Protein AF-A0A1L8RJ93-F1 (afdb_monomer_lite)

pLDDT: mean 76.8, std 9.18, range [54.22, 90.62]

Radius of gyration: 18.04 Å; chains: 1; bounding box: 35×25×50 Å

Sequence (91 aa):
MFLNTRYKERKYTEYKNDERWQLIKAKSAETLLKFYDVVVVIISAGSVYFILFGNSTQTITLEHAFNYALYLVMFRYPVEYFSLRYYDKTL

Foldseek 3Di:
DVVLVVVLVVVCVVCVPDPLNVVLVVQLVVQLVVVVVVVVVVVVVVVVCCVPPVPDPPDDDVVNVVVVVVVSVVVSRVSSVVSSVVSVVVD

Organism: NCBI:txid214095

Secondary structure (DSSP, 8-state):
-HHHHHHHHHHHHHHTT-HHHHHHHHHHHHHHHHHHHHHHHHHHHHHHHHHHH--------HHHHHHHHHHHHHHHHHHHHHHHHHHHHH-

Structure (mmCIF, N/CA/C/O backbone):
data_AF-A0A1L8RJ93-F1
#
_entry.id   AF-A0A1L8RJ93-F1
#
loop_
_atom_site.group_PDB
_atom_site.id
_atom_site.type_symbol
_atom_site.label_atom_id
_atom_site.label_alt_id
_atom_site.label_comp_id
_atom_site.label_asym_id
_atom_site.label_entity_id
_atom_site.label_seq_id
_atom_site.pdbx_PDB_ins_code
_atom_site.Cartn_x
_atom_site.Cartn_y
_atom_site.Cartn_z
_atom_site.occupancy
_atom_site.B_iso_or_equiv
_atom_site.auth_seq_id
_atom_site.auth_comp_id
_atom_site.auth_asym_id
_atom_site.auth_atom_id
_atom_site.pdbx_PDB_model_num
ATOM 1 N N . MET A 1 1 ? -8.693 8.463 2.337 1.00 54.22 1 MET A N 1
ATOM 2 C CA . MET A 1 1 ? -8.061 8.804 3.631 1.00 54.22 1 MET A CA 1
ATOM 3 C C . MET A 1 1 ? -9.085 8.945 4.765 1.00 54.22 1 MET A C 1
ATOM 5 O O . MET A 1 1 ? -9.083 8.099 5.645 1.00 54.22 1 MET A O 1
ATOM 9 N N . PHE A 1 2 ? -10.028 9.899 4.714 1.00 56.72 2 PHE A N 1
ATOM 10 C CA . PHE A 1 2 ? -10.995 10.174 5.802 1.00 56.72 2 PHE A CA 1
ATOM 11 C C . PHE A 1 2 ? -11.937 9.025 6.207 1.00 56.72 2 PHE A C 1
ATOM 13 O O . PHE A 1 2 ? -12.311 8.917 7.373 1.00 56.72 2 PHE A O 1
ATOM 20 N N . LEU A 1 3 ? -12.325 8.160 5.266 1.00 59.06 3 LEU A N 1
ATOM 21 C CA . LEU A 1 3 ? -13.264 7.063 5.537 1.00 59.06 3 LEU A CA 1
ATOM 22 C C . LEU A 1 3 ? -12.664 5.979 6.446 1.00 59.06 3 LEU A C 1
ATOM 24 O O . LEU A 1 3 ? -13.361 5.473 7.319 1.00 59.06 3 LEU A O 1
ATOM 28 N N . ASN A 1 4 ? -11.374 5.666 6.281 1.00 61.88 4 ASN A N 1
ATOM 29 C CA . ASN A 1 4 ? -10.674 4.696 7.126 1.00 61.88 4 ASN A CA 1
ATOM 30 C C . ASN A 1 4 ? -10.550 5.225 8.567 1.00 61.88 4 ASN A C 1
ATOM 32 O O . ASN A 1 4 ? -10.911 4.536 9.516 1.00 61.88 4 ASN A O 1
ATOM 36 N N . THR A 1 5 ? -10.138 6.487 8.730 1.00 64.81 5 THR A N 1
ATOM 37 C CA . THR A 1 5 ? -9.986 7.117 10.050 1.00 64.81 5 THR A CA 1
ATOM 38 C C . THR A 1 5 ? -11.312 7.182 10.806 1.00 64.81 5 THR A C 1
ATOM 40 O O . THR A 1 5 ? -11.390 6.709 11.935 1.00 64.81 5 THR A O 1
ATOM 43 N N . ARG A 1 6 ? -12.390 7.639 10.151 1.00 66.44 6 ARG 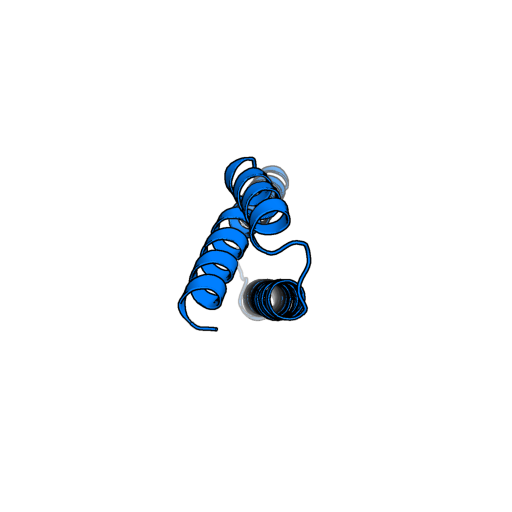A N 1
ATOM 44 C CA . ARG A 1 6 ? -13.731 7.682 10.761 1.00 66.44 6 ARG A CA 1
ATOM 45 C C . ARG A 1 6 ? -14.262 6.297 11.127 1.00 66.44 6 ARG A C 1
ATOM 47 O O . ARG A 1 6 ? -14.910 6.146 12.158 1.00 66.44 6 ARG A O 1
ATOM 54 N N . TYR A 1 7 ? -13.997 5.282 10.301 1.00 67.12 7 TYR A N 1
ATOM 55 C CA . TYR A 1 7 ? -14.406 3.909 10.609 1.00 67.12 7 TYR A CA 1
ATOM 56 C C . TYR A 1 7 ? -13.663 3.374 11.834 1.00 67.12 7 TYR A C 1
ATOM 58 O O . TYR A 1 7 ? -14.281 2.812 12.736 1.00 67.12 7 TYR A O 1
ATOM 66 N N . LYS A 1 8 ? -12.348 3.613 11.905 1.00 65.19 8 LYS A N 1
ATOM 67 C CA . LYS A 1 8 ? -11.523 3.217 13.048 1.00 65.19 8 LYS A CA 1
ATOM 68 C C . LYS A 1 8 ? -11.939 3.910 14.340 1.00 65.19 8 LYS A C 1
ATOM 70 O O . LYS A 1 8 ? -12.012 3.242 15.363 1.00 65.19 8 LYS A O 1
ATOM 75 N N . GLU A 1 9 ? -12.221 5.208 14.299 1.00 66.19 9 GLU A N 1
ATOM 76 C CA . GLU A 1 9 ? -12.659 5.979 15.470 1.00 66.19 9 GLU A CA 1
ATOM 77 C C . GLU A 1 9 ? -14.015 5.503 15.990 1.00 66.19 9 GLU A C 1
ATOM 79 O O . GLU A 1 9 ? -14.166 5.279 17.192 1.00 66.19 9 GLU A O 1
ATOM 84 N N . ARG A 1 10 ? -14.976 5.258 15.087 1.00 67.06 10 ARG A N 1
ATOM 85 C CA . ARG A 1 10 ? -16.301 4.741 15.455 1.00 67.06 10 ARG A CA 1
ATOM 86 C C . ARG A 1 10 ? -16.217 3.345 16.066 1.00 67.06 10 ARG A C 1
ATOM 88 O O . ARG A 1 10 ? -16.860 3.063 17.068 1.00 67.06 10 ARG A O 1
ATOM 95 N N . LYS A 1 11 ? -15.388 2.472 15.491 1.00 64.50 11 LYS A N 1
ATOM 96 C CA . LYS A 1 11 ? -15.180 1.120 16.020 1.00 64.50 11 LYS A CA 1
ATOM 97 C C . LYS A 1 11 ? -14.359 1.097 17.306 1.00 64.50 11 LYS A C 1
ATOM 99 O O . LYS A 1 11 ? -14.585 0.237 18.146 1.00 64.50 11 LYS A O 1
ATOM 104 N N . TYR A 1 12 ? -13.461 2.057 17.508 1.00 67.19 12 TYR A N 1
ATOM 105 C CA . TYR A 1 12 ? -12.747 2.218 18.774 1.00 67.19 12 TYR A CA 1
ATOM 106 C C . TYR A 1 12 ? -13.691 2.594 19.925 1.00 67.19 12 TYR A C 1
ATOM 108 O O . TYR A 1 12 ? -13.540 2.080 21.030 1.00 67.19 12 TYR A O 1
ATOM 116 N N . THR A 1 13 ? -14.690 3.441 19.659 1.00 65.75 13 THR A N 1
ATOM 117 C CA . THR A 1 13 ? -15.734 3.786 20.639 1.00 65.75 13 THR A CA 1
ATOM 118 C C . THR A 1 13 ? -16.721 2.641 20.870 1.00 65.75 13 THR A C 1
ATOM 120 O O . THR A 1 13 ? -17.133 2.426 22.005 1.00 65.75 13 THR A O 1
ATOM 123 N N . GLU A 1 14 ? -17.063 1.883 19.823 1.00 64.75 14 GLU A N 1
ATOM 124 C CA . GLU A 1 14 ? -18.012 0.761 19.886 1.00 64.75 14 GLU A CA 1
ATOM 125 C C . GLU A 1 14 ? -17.429 -0.479 20.591 1.00 64.75 14 GLU A C 1
ATOM 127 O O . GLU A 1 14 ? -18.085 -1.056 21.452 1.00 64.75 14 GLU A O 1
ATOM 132 N N . TYR A 1 15 ? -16.180 -0.851 20.290 1.00 61.47 15 TYR A N 1
ATOM 133 C CA . TYR A 1 15 ? -15.518 -2.031 20.866 1.00 61.47 15 TYR A CA 1
ATOM 134 C C . TYR A 1 15 ? -14.660 -1.735 22.103 1.00 61.47 15 TYR A C 1
ATOM 136 O O . TYR A 1 15 ? -14.025 -2.646 22.616 1.00 61.47 15 TYR A O 1
ATOM 144 N N . LYS A 1 16 ? -14.558 -0.477 22.562 1.00 68.56 16 LYS A N 1
ATOM 145 C CA . LYS A 1 16 ? -13.736 -0.075 23.730 1.00 68.56 16 LYS A CA 1
ATOM 146 C C . LYS A 1 16 ? -12.304 -0.643 23.748 1.00 68.56 16 LYS A C 1
ATOM 148 O O . LYS A 1 16 ? -11.728 -0.858 24.808 1.00 68.56 16 LYS A O 1
ATOM 153 N N . ASN A 1 17 ? -11.703 -0.835 22.573 1.00 63.97 17 ASN A N 1
ATOM 154 C CA . ASN A 1 17 ? -10.371 -1.430 22.430 1.00 63.97 17 ASN A CA 1
ATOM 155 C C . ASN A 1 17 ? -10.248 -2.886 22.936 1.00 63.97 17 ASN A C 1
ATOM 157 O O . ASN A 1 17 ? -9.161 -3.294 23.344 1.00 63.97 17 ASN A O 1
ATOM 161 N N . ASP A 1 18 ? -11.334 -3.660 22.859 1.00 73.38 18 ASP A N 1
ATOM 162 C CA . ASP A 1 18 ? -11.348 -5.100 23.133 1.00 73.38 18 ASP A CA 1
ATOM 163 C C . ASP A 1 18 ? -10.322 -5.874 22.292 1.00 73.38 18 ASP A C 1
ATOM 165 O O . ASP A 1 18 ? -9.959 -5.481 21.176 1.00 73.38 18 ASP A O 1
ATOM 169 N N . GLU A 1 19 ? -9.914 -7.041 22.795 1.00 74.12 19 GLU A N 1
ATOM 170 C CA . GLU A 1 19 ? -8.983 -7.958 22.123 1.00 74.12 19 GLU A CA 1
ATOM 171 C C . GLU A 1 19 ? -9.424 -8.293 20.689 1.00 74.12 19 GLU A C 1
ATOM 173 O O . GLU A 1 19 ? -8.602 -8.345 19.773 1.00 74.12 19 GLU A O 1
ATOM 178 N N . ARG A 1 20 ? -10.739 -8.406 20.451 1.00 74.44 20 ARG A N 1
ATOM 179 C CA . ARG A 1 20 ? -11.322 -8.590 19.110 1.00 74.44 20 ARG A CA 1
ATOM 180 C C . ARG A 1 20 ? -10.942 -7.469 18.143 1.00 74.44 20 ARG A C 1
ATOM 182 O O . ARG A 1 20 ? -10.575 -7.735 16.999 1.00 74.44 20 ARG A O 1
ATOM 189 N N . TRP A 1 21 ? -10.981 -6.217 18.597 1.00 76.19 21 TRP A N 1
ATOM 190 C CA . TRP A 1 21 ? -10.626 -5.064 17.773 1.00 76.19 21 TRP A CA 1
ATOM 191 C C . TRP A 1 21 ? -9.127 -5.020 17.466 1.00 76.19 21 TRP A C 1
ATOM 193 O O . TRP A 1 21 ? -8.732 -4.660 16.353 1.00 76.19 21 TRP A O 1
ATOM 203 N N . GLN A 1 22 ? -8.282 -5.439 18.413 1.00 76.56 22 GLN A N 1
ATOM 204 C CA . GLN A 1 22 ? -6.845 -5.579 18.166 1.00 76.56 22 GLN A CA 1
ATOM 205 C C . GLN A 1 22 ? -6.547 -6.683 17.145 1.00 76.56 22 GLN A C 1
ATOM 207 O O . GLN A 1 22 ? -5.732 -6.482 16.245 1.00 76.56 22 GLN A O 1
ATOM 212 N N . LEU A 1 23 ? -7.262 -7.805 17.217 1.00 80.88 23 LEU A N 1
ATOM 213 C CA . LEU A 1 23 ? -7.093 -8.933 16.302 1.00 80.88 23 LEU A CA 1
ATOM 214 C C . LEU A 1 23 ? -7.529 -8.577 14.867 1.00 80.88 23 LEU A C 1
ATOM 216 O O . LEU A 1 23 ? -6.815 -8.869 13.906 1.00 80.88 23 LEU A O 1
ATOM 220 N N . ILE A 1 24 ? -8.642 -7.851 14.713 1.00 79.25 24 ILE A N 1
ATOM 221 C CA . ILE A 1 24 ? -9.109 -7.312 13.420 1.00 79.25 24 ILE A CA 1
ATOM 222 C C . ILE A 1 24 ? -8.085 -6.327 12.828 1.00 79.25 24 ILE A C 1
ATOM 224 O O . ILE A 1 24 ? -7.770 -6.381 11.632 1.00 79.25 24 ILE A O 1
ATOM 228 N N . LYS A 1 25 ? -7.509 -5.444 13.654 1.00 78.50 25 LYS A N 1
ATOM 229 C CA . LYS A 1 25 ? -6.429 -4.537 13.227 1.00 78.50 25 LYS A CA 1
ATOM 230 C C . LYS A 1 25 ? -5.173 -5.292 12.794 1.00 78.50 25 LYS A C 1
ATOM 232 O O . LYS A 1 25 ? -4.595 -4.949 11.768 1.00 78.50 25 LYS A O 1
ATOM 237 N N . ALA A 1 26 ? -4.770 -6.321 13.533 1.00 82.12 26 ALA A N 1
ATOM 238 C CA . ALA A 1 26 ? -3.596 -7.119 13.195 1.00 82.12 26 ALA A CA 1
ATOM 239 C C . ALA A 1 26 ? -3.770 -7.833 11.843 1.00 82.12 26 ALA A C 1
ATOM 241 O O . ALA A 1 26 ? -2.915 -7.708 10.968 1.00 82.12 26 ALA A O 1
ATOM 242 N N . LYS A 1 27 ? -4.917 -8.486 11.611 1.00 82.06 27 LYS A N 1
ATOM 243 C CA . LYS A 1 27 ? -5.194 -9.167 10.333 1.00 82.06 27 LYS A CA 1
ATOM 244 C C . LYS A 1 27 ? -5.334 -8.211 9.147 1.00 82.06 27 LYS A C 1
ATOM 246 O O . LYS A 1 27 ? -4.878 -8.509 8.039 1.00 82.06 27 LYS A O 1
ATOM 251 N N . SER A 1 28 ? -5.956 -7.050 9.353 1.00 80.06 28 SER A N 1
ATOM 252 C CA . SER A 1 28 ? -6.039 -6.023 8.304 1.00 80.06 28 SER A CA 1
ATOM 253 C C . S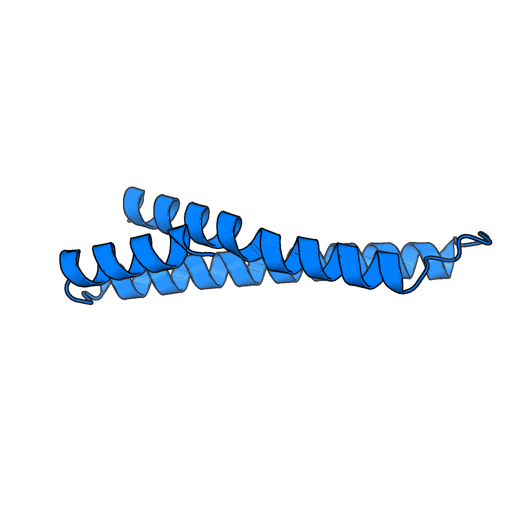ER A 1 28 ? -4.662 -5.448 7.958 1.00 80.06 28 SER A C 1
ATOM 255 O O . SER A 1 28 ? -4.381 -5.249 6.776 1.00 80.06 28 SER A O 1
ATOM 257 N N . ALA A 1 29 ? -3.778 -5.265 8.946 1.00 82.81 29 ALA A N 1
ATOM 258 C CA . ALA A 1 29 ? -2.389 -4.869 8.723 1.00 82.81 29 ALA A CA 1
ATOM 259 C C . ALA A 1 29 ? -1.587 -5.946 7.972 1.00 82.81 29 ALA A C 1
ATOM 261 O O . ALA A 1 29 ? -0.871 -5.621 7.029 1.00 82.81 29 ALA A O 1
ATOM 262 N N . GLU A 1 30 ? -1.758 -7.225 8.313 1.00 87.88 30 GLU A N 1
ATOM 263 C CA . GLU A 1 30 ? -1.128 -8.341 7.592 1.00 87.88 30 GLU A CA 1
A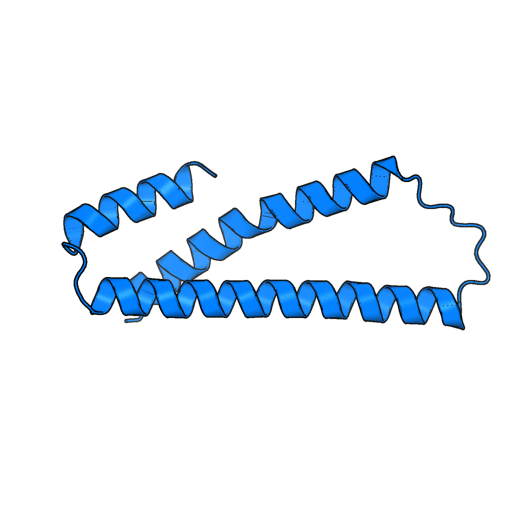TOM 264 C C . GLU A 1 30 ? -1.578 -8.401 6.121 1.00 87.88 30 GLU A C 1
ATOM 266 O O . GLU A 1 30 ? -0.779 -8.619 5.212 1.00 87.88 30 GLU A O 1
ATOM 271 N N . THR A 1 31 ? -2.859 -8.134 5.864 1.00 84.12 31 THR A N 1
ATOM 272 C CA . THR A 1 31 ? -3.404 -8.062 4.497 1.00 84.12 31 THR A CA 1
ATOM 273 C C . THR A 1 31 ? -2.792 -6.899 3.715 1.00 84.12 31 THR A C 1
ATOM 275 O O . THR A 1 31 ? -2.519 -7.017 2.522 1.00 84.12 31 THR A O 1
ATOM 278 N N . LEU A 1 32 ? -2.535 -5.780 4.393 1.00 84.50 32 LEU A N 1
ATOM 279 C CA . LEU A 1 32 ? -1.862 -4.630 3.805 1.00 84.50 32 LEU A CA 1
ATOM 280 C C . LEU A 1 32 ? -0.392 -4.929 3.475 1.00 84.50 32 LEU A C 1
ATOM 282 O O . LEU A 1 32 ? 0.089 -4.513 2.426 1.00 84.50 32 LEU A O 1
ATOM 286 N N . LEU A 1 33 ? 0.307 -5.664 4.345 1.00 86.38 33 LEU A N 1
ATOM 287 C CA . LEU A 1 33 ? 1.676 -6.122 4.088 1.00 86.38 33 LEU A CA 1
ATOM 288 C C . LEU A 1 33 ? 1.727 -7.022 2.852 1.00 86.38 33 LEU A C 1
ATOM 290 O O . LEU A 1 33 ? 2.504 -6.752 1.945 1.00 86.38 33 LEU A O 1
ATOM 294 N N . LYS A 1 34 ? 0.814 -7.995 2.746 1.00 86.62 34 LYS A N 1
ATOM 295 C CA . LYS A 1 34 ? 0.687 -8.843 1.548 1.00 86.62 34 LYS A CA 1
ATOM 296 C C . LYS A 1 34 ? 0.416 -8.030 0.280 1.00 86.62 34 LYS A C 1
ATOM 298 O O . LYS A 1 34 ? 0.957 -8.343 -0.774 1.00 86.62 34 LYS A O 1
ATOM 303 N N . PHE A 1 35 ? -0.397 -6.976 0.370 1.00 84.31 35 PHE A N 1
ATOM 304 C CA . PHE A 1 35 ? -0.612 -6.060 -0.752 1.00 84.31 35 PHE A CA 1
ATOM 305 C C . PHE A 1 35 ? 0.692 -5.366 -1.177 1.00 84.31 35 PHE A C 1
ATOM 307 O O . PHE A 1 35 ? 0.991 -5.322 -2.369 1.00 84.31 35 PHE A O 1
ATOM 314 N N . TYR A 1 36 ? 1.489 -4.872 -0.225 1.00 85.62 36 TYR A N 1
ATOM 315 C CA . TYR A 1 36 ? 2.793 -4.280 -0.531 1.00 85.62 36 TYR A CA 1
ATOM 316 C C . TYR A 1 36 ? 3.774 -5.290 -1.128 1.00 85.62 36 TYR A C 1
ATOM 318 O O . TYR A 1 36 ? 4.429 -4.959 -2.114 1.00 85.62 36 TYR A O 1
ATOM 326 N N . ASP A 1 37 ? 3.825 -6.516 -0.608 1.00 87.19 37 ASP A N 1
ATOM 327 C CA . ASP A 1 37 ? 4.672 -7.577 -1.159 1.00 87.19 37 ASP A CA 1
ATOM 328 C C . ASP A 1 37 ? 4.317 -7.873 -2.620 1.00 87.19 37 ASP A C 1
ATOM 330 O O . ASP A 1 37 ? 5.199 -7.927 -3.474 1.00 87.19 37 ASP A O 1
ATOM 334 N N . VAL A 1 38 ? 3.024 -7.982 -2.945 1.00 87.38 38 VAL A N 1
ATOM 335 C CA . VAL A 1 38 ? 2.568 -8.185 -4.331 1.00 87.38 38 VAL A CA 1
ATOM 336 C C . VAL A 1 38 ? 2.987 -7.021 -5.230 1.00 87.38 38 VAL A C 1
ATOM 338 O O . VAL A 1 38 ? 3.474 -7.248 -6.336 1.00 87.38 38 VAL A O 1
ATOM 341 N N . VAL A 1 39 ? 2.842 -5.776 -4.765 1.00 86.31 39 VAL A N 1
ATOM 342 C CA . VAL A 1 39 ? 3.278 -4.592 -5.524 1.00 86.31 39 VAL A CA 1
ATOM 343 C C . VAL A 1 39 ? 4.784 -4.637 -5.789 1.00 86.31 39 VAL A C 1
ATOM 345 O O . VAL A 1 39 ? 5.209 -4.405 -6.919 1.00 86.31 39 VAL A O 1
ATOM 348 N N . VAL A 1 40 ? 5.591 -4.980 -4.783 1.00 88.62 40 VAL A N 1
ATOM 349 C CA . VAL A 1 40 ? 7.049 -5.108 -4.927 1.00 88.62 40 VAL A CA 1
ATOM 350 C C . VAL A 1 40 ? 7.410 -6.212 -5.917 1.00 88.62 40 VAL A C 1
ATOM 352 O O . VAL A 1 40 ? 8.276 -5.996 -6.761 1.00 88.62 40 VAL A O 1
ATOM 355 N N . VAL A 1 41 ? 6.727 -7.359 -5.867 1.00 90.62 41 VAL A N 1
ATOM 356 C CA . VAL A 1 41 ? 6.932 -8.467 -6.813 1.00 90.62 41 VAL A CA 1
ATOM 357 C C . VAL A 1 41 ? 6.592 -8.056 -8.246 1.00 90.62 41 VAL A C 1
ATOM 359 O O . VAL A 1 41 ? 7.325 -8.394 -9.169 1.00 90.62 41 VAL A O 1
ATOM 362 N N . ILE A 1 42 ? 5.515 -7.296 -8.458 1.00 87.50 42 ILE A N 1
ATOM 363 C CA . ILE A 1 42 ? 5.158 -6.796 -9.794 1.00 87.50 42 ILE A CA 1
ATOM 364 C C . ILE A 1 42 ? 6.231 -5.832 -10.311 1.00 87.50 42 ILE A C 1
ATOM 366 O O . ILE A 1 42 ? 6.652 -5.940 -11.462 1.00 87.50 42 ILE A O 1
ATOM 370 N N . ILE A 1 43 ? 6.697 -4.910 -9.463 1.00 86.50 43 ILE A N 1
ATOM 371 C CA . ILE A 1 43 ? 7.741 -3.945 -9.828 1.00 86.50 43 ILE A CA 1
ATOM 372 C C . ILE A 1 43 ? 9.056 -4.664 -10.144 1.00 86.50 43 ILE A C 1
ATOM 374 O O . ILE A 1 43 ? 9.707 -4.324 -11.131 1.00 86.50 43 ILE A O 1
ATOM 378 N N . SER A 1 44 ? 9.445 -5.663 -9.348 1.00 87.50 44 SER A N 1
ATOM 379 C CA . SER A 1 44 ? 10.681 -6.418 -9.563 1.00 87.50 44 SER A CA 1
ATOM 380 C C . SER A 1 44 ? 10.603 -7.330 -10.788 1.00 87.50 44 SER A C 1
ATOM 382 O O . SER A 1 44 ? 11.547 -7.385 -11.569 1.00 87.50 44 SER A O 1
ATOM 384 N N . ALA A 1 45 ? 9.468 -7.989 -11.027 1.00 87.31 45 ALA A N 1
ATOM 385 C CA . ALA A 1 45 ? 9.252 -8.763 -12.247 1.00 87.31 45 ALA A CA 1
ATOM 386 C C . ALA A 1 45 ? 9.295 -7.863 -13.493 1.00 87.31 45 ALA A C 1
ATOM 388 O O . ALA A 1 45 ? 9.946 -8.199 -14.483 1.00 87.31 45 ALA A O 1
ATOM 389 N N . GLY A 1 46 ? 8.654 -6.690 -13.423 1.00 83.88 46 GLY A N 1
ATOM 390 C CA . GLY A 1 46 ? 8.703 -5.681 -14.476 1.00 83.88 46 GLY A CA 1
ATOM 391 C C . GLY A 1 46 ? 10.125 -5.186 -14.734 1.00 83.88 46 GLY A C 1
ATOM 392 O O . GLY A 1 46 ? 10.558 -5.154 -15.883 1.00 83.88 46 GLY A O 1
ATOM 393 N N . SER A 1 47 ? 10.885 -4.856 -13.684 1.00 82.56 47 SER A N 1
ATOM 394 C CA . SER A 1 47 ? 12.262 -4.374 -13.832 1.00 82.56 47 SER A CA 1
ATOM 395 C C . SER A 1 47 ? 13.181 -5.432 -14.441 1.00 82.56 47 SER A C 1
ATOM 397 O O . SER A 1 47 ? 13.931 -5.119 -15.361 1.00 82.56 47 SER A O 1
ATOM 399 N N . VAL A 1 48 ? 13.074 -6.691 -14.008 1.00 86.44 48 VAL A N 1
ATOM 400 C CA . VAL A 1 48 ? 13.834 -7.811 -14.582 1.00 86.44 48 VAL A CA 1
ATOM 401 C C . VAL A 1 48 ? 13.494 -8.004 -16.060 1.00 86.44 48 VAL A C 1
ATOM 403 O O . VAL A 1 48 ? 14.401 -8.160 -16.875 1.00 86.44 48 VAL A O 1
ATOM 406 N N . TYR A 1 49 ? 12.213 -7.935 -16.431 1.00 83.25 49 TYR A N 1
ATOM 407 C CA . TYR A 1 49 ? 11.793 -8.014 -17.831 1.00 83.25 49 TYR A CA 1
ATOM 408 C C . TYR A 1 49 ? 12.390 -6.881 -18.678 1.00 83.25 49 TYR A C 1
ATOM 410 O O . TYR A 1 49 ? 12.939 -7.140 -19.749 1.00 83.25 49 TYR A O 1
ATOM 418 N N . PHE A 1 50 ? 12.347 -5.637 -18.188 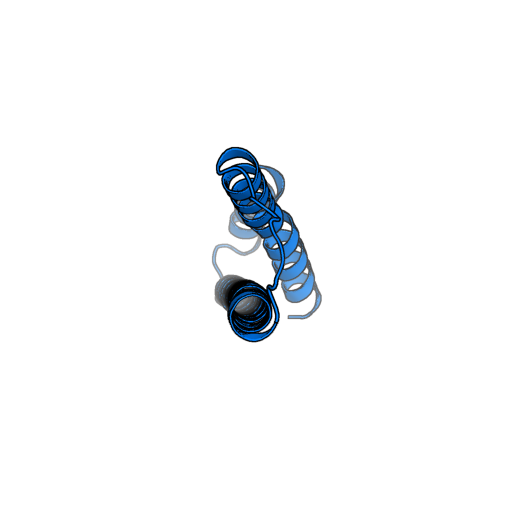1.00 79.81 50 PHE A N 1
ATOM 419 C CA . PHE A 1 50 ? 12.959 -4.497 -18.876 1.00 79.81 50 PHE A CA 1
ATOM 420 C C . PHE A 1 50 ? 14.481 -4.634 -19.001 1.00 79.81 50 PHE A C 1
ATOM 422 O O . PHE A 1 50 ? 15.024 -4.300 -20.047 1.00 79.81 50 PHE A O 1
ATOM 429 N N . ILE A 1 51 ? 15.173 -5.156 -17.985 1.00 81.06 51 ILE A N 1
ATOM 430 C CA . ILE A 1 51 ? 16.628 -5.373 -18.045 1.00 81.06 51 ILE A CA 1
ATOM 431 C C . ILE A 1 51 ? 16.987 -6.445 -19.085 1.00 81.06 51 ILE A C 1
ATOM 433 O O . ILE A 1 51 ? 17.959 -6.283 -19.818 1.00 81.06 51 ILE A O 1
ATOM 437 N N . LEU A 1 52 ? 16.223 -7.539 -19.151 1.00 81.19 52 LEU A N 1
ATOM 438 C CA . LEU A 1 52 ? 16.554 -8.696 -19.990 1.00 81.19 52 LEU A CA 1
ATOM 439 C C . LEU A 1 52 ? 16.085 -8.565 -21.444 1.00 81.19 52 LEU A C 1
ATOM 441 O O . LEU A 1 52 ? 16.740 -9.085 -22.344 1.00 81.19 52 LEU A O 1
ATOM 445 N N . PHE A 1 53 ? 14.956 -7.894 -21.681 1.00 78.25 53 PHE A N 1
ATOM 446 C CA . PHE A 1 53 ? 14.297 -7.840 -22.993 1.00 78.25 53 PHE A CA 1
ATOM 447 C C . PHE A 1 53 ? 14.063 -6.412 -23.502 1.00 78.25 53 PHE A C 1
ATOM 449 O O . PHE A 1 53 ? 13.534 -6.221 -24.600 1.00 78.25 53 PHE A O 1
ATOM 456 N N . GLY A 1 54 ? 14.442 -5.393 -22.727 1.00 63.56 54 GLY A N 1
ATOM 457 C CA . GLY A 1 54 ? 14.222 -3.989 -23.054 1.00 63.56 54 GLY A CA 1
ATOM 458 C C . GLY A 1 54 ? 15.178 -3.453 -24.114 1.00 63.56 54 GLY A C 1
ATOM 459 O O . GLY A 1 54 ? 16.000 -2.595 -23.828 1.00 63.56 54 GLY A O 1
ATOM 460 N N . ASN A 1 55 ? 15.002 -3.856 -25.372 1.00 60.06 55 ASN A N 1
ATOM 461 C CA . ASN A 1 55 ? 15.554 -3.140 -26.532 1.00 60.06 55 ASN A CA 1
ATOM 462 C C . ASN A 1 55 ? 14.716 -1.892 -26.880 1.00 60.06 55 ASN A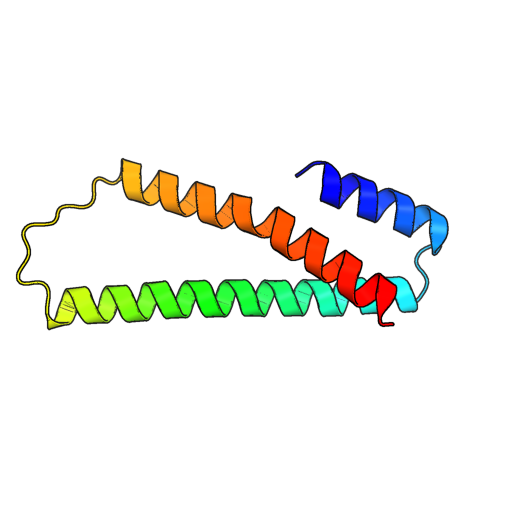 C 1
ATOM 464 O O . ASN A 1 55 ? 14.468 -1.602 -28.049 1.00 60.06 55 ASN A O 1
ATOM 468 N N . SER A 1 56 ? 14.206 -1.173 -25.876 1.00 56.78 56 SER A N 1
ATOM 469 C CA . SER A 1 56 ? 13.237 -0.101 -26.088 1.00 56.78 56 SER A CA 1
ATOM 470 C C . SER A 1 56 ? 13.724 1.232 -25.539 1.00 56.78 56 SER A C 1
ATOM 472 O O . SER A 1 56 ? 14.007 1.376 -24.355 1.00 56.78 56 SER A O 1
ATOM 474 N N . THR A 1 57 ? 13.715 2.235 -26.412 1.00 58.34 57 THR A N 1
ATOM 475 C CA . THR A 1 57 ? 13.837 3.678 -26.154 1.00 58.34 57 THR A CA 1
ATOM 476 C C . THR A 1 57 ? 12.640 4.255 -25.374 1.00 58.34 57 THR A C 1
ATOM 478 O O . THR A 1 57 ? 12.307 5.430 -25.509 1.00 58.34 57 THR A O 1
ATOM 481 N N . GLN A 1 58 ? 11.955 3.444 -24.563 1.00 61.47 58 GLN A N 1
ATOM 482 C CA . GLN A 1 58 ? 10.862 3.882 -23.697 1.00 61.47 58 GLN A CA 1
ATOM 483 C C . GLN A 1 58 ? 11.447 4.586 -22.470 1.00 61.47 58 GLN A C 1
ATOM 485 O O . GLN A 1 58 ? 11.701 3.984 -21.429 1.00 61.47 58 GLN A O 1
ATOM 490 N N . THR A 1 59 ? 11.675 5.890 -22.592 1.00 64.75 59 THR A N 1
ATOM 491 C CA . THR A 1 59 ? 11.986 6.751 -21.451 1.00 64.75 59 THR A CA 1
ATOM 492 C C . THR A 1 59 ? 10.714 7.012 -20.659 1.00 64.75 59 THR A C 1
ATOM 494 O O . THR A 1 59 ? 9.853 7.781 -21.086 1.00 64.75 59 THR A O 1
ATOM 497 N N . ILE A 1 60 ? 10.597 6.393 -19.486 1.00 65.81 60 ILE A N 1
ATOM 498 C CA . ILE A 1 60 ? 9.613 6.814 -18.491 1.00 65.81 60 ILE A CA 1
ATOM 499 C C . ILE A 1 60 ? 10.120 8.117 -17.877 1.00 65.81 60 ILE A C 1
ATOM 501 O O . ILE A 1 60 ? 11.152 8.146 -17.206 1.00 65.81 60 ILE A O 1
ATOM 505 N N . THR A 1 61 ? 9.397 9.208 -18.115 1.00 76.8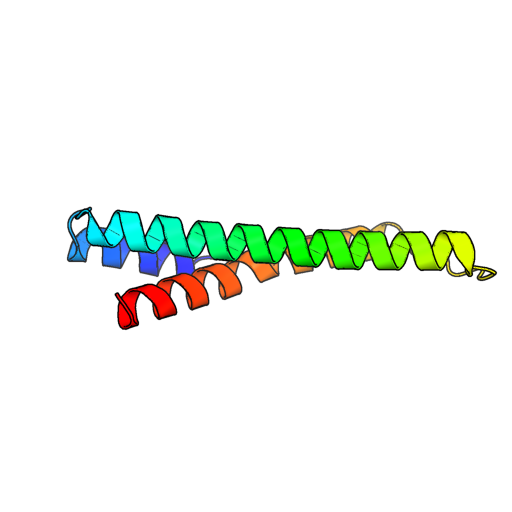1 61 THR A N 1
ATOM 506 C CA . THR A 1 61 ? 9.655 10.492 -17.465 1.00 76.81 61 THR A CA 1
ATOM 507 C C . THR A 1 61 ? 9.474 10.346 -15.958 1.00 76.81 61 THR A C 1
ATOM 509 O O . THR A 1 61 ? 8.528 9.707 -15.489 1.00 76.81 61 THR A O 1
ATOM 512 N N . LEU A 1 62 ? 10.360 10.978 -15.186 1.00 74.62 62 LEU A N 1
ATOM 513 C CA . LEU A 1 62 ? 10.352 10.906 -13.723 1.00 74.62 62 LEU A CA 1
ATOM 514 C C . LEU A 1 62 ? 8.995 11.336 -13.126 1.00 74.62 62 LEU A C 1
ATOM 516 O O . LEU A 1 62 ? 8.536 10.772 -12.137 1.00 74.62 62 LEU A O 1
ATOM 520 N N . GLU A 1 63 ? 8.311 12.275 -13.783 1.00 80.19 63 GLU A N 1
ATOM 521 C CA . GLU A 1 63 ? 6.954 12.714 -13.443 1.00 80.19 63 GLU A CA 1
ATOM 522 C C . GLU A 1 63 ? 5.931 11.566 -13.451 1.00 80.19 63 GLU A C 1
ATOM 524 O O . GLU A 1 63 ? 5.120 11.443 -12.531 1.00 80.19 63 GLU A O 1
ATOM 529 N N . HIS A 1 64 ? 5.970 10.686 -14.454 1.00 81.31 64 HIS A N 1
ATOM 530 C CA . HIS A 1 64 ? 5.057 9.545 -14.519 1.00 81.31 64 HIS A CA 1
ATOM 531 C C . HIS A 1 64 ? 5.347 8.540 -13.404 1.00 81.31 64 HIS A C 1
ATOM 533 O O . HIS A 1 64 ? 4.412 8.043 -12.780 1.00 81.31 64 HIS A O 1
ATOM 539 N N . ALA A 1 65 ? 6.622 8.301 -13.085 1.00 79.06 65 ALA A N 1
ATOM 540 C CA . ALA A 1 65 ? 7.003 7.434 -11.972 1.00 79.06 65 ALA A CA 1
ATOM 541 C C . ALA A 1 65 ? 6.471 7.958 -10.624 1.00 79.06 65 ALA A C 1
ATOM 543 O O . ALA A 1 65 ? 5.891 7.191 -9.851 1.00 79.06 65 ALA A O 1
ATOM 544 N N . PHE A 1 66 ? 6.590 9.266 -10.366 1.00 81.12 66 PHE A N 1
ATOM 545 C CA . PHE A 1 66 ? 6.036 9.881 -9.156 1.00 81.12 66 PHE A CA 1
ATOM 546 C C . PHE A 1 66 ? 4.507 9.815 -9.107 1.00 81.12 66 PHE A C 1
ATOM 548 O O . PHE A 1 66 ? 3.952 9.510 -8.051 1.00 81.12 66 PHE A O 1
ATOM 555 N N . ASN A 1 67 ? 3.822 10.029 -10.233 1.00 86.00 67 ASN A N 1
ATOM 556 C CA . ASN A 1 67 ? 2.366 9.893 -10.299 1.00 86.00 67 ASN A CA 1
ATOM 557 C C . ASN A 1 67 ? 1.911 8.455 -10.003 1.00 86.00 67 ASN A C 1
ATOM 559 O O . ASN A 1 67 ? 1.014 8.255 -9.185 1.00 86.00 67 ASN A O 1
ATOM 563 N N . TYR A 1 68 ? 2.562 7.440 -10.585 1.00 83.38 68 TYR A N 1
ATOM 564 C CA . TYR A 1 68 ? 2.251 6.037 -10.286 1.00 83.38 68 TYR A CA 1
ATOM 565 C C . TYR A 1 68 ? 2.522 5.674 -8.823 1.00 83.38 68 TYR A C 1
ATOM 567 O O . TYR A 1 68 ? 1.707 4.990 -8.202 1.00 83.38 68 TYR A O 1
ATOM 575 N N . ALA A 1 69 ? 3.617 6.172 -8.243 1.00 81.44 69 ALA A N 1
ATOM 576 C CA . ALA A 1 69 ? 3.902 5.992 -6.823 1.00 81.44 69 ALA A CA 1
ATOM 577 C C . ALA A 1 69 ? 2.814 6.630 -5.942 1.00 81.44 69 ALA A C 1
ATOM 579 O O . ALA A 1 69 ? 2.341 6.004 -4.991 1.00 81.44 69 ALA A O 1
ATOM 580 N N . LEU A 1 70 ? 2.357 7.838 -6.284 1.00 84.38 70 LEU A N 1
ATOM 581 C CA . LEU A 1 70 ? 1.281 8.527 -5.570 1.00 84.38 70 LEU A CA 1
ATOM 582 C C . LEU A 1 70 ? -0.033 7.735 -5.656 1.00 84.38 70 LEU A C 1
ATOM 584 O O . LEU A 1 70 ? -0.681 7.510 -4.631 1.00 84.38 70 LEU A O 1
ATOM 588 N N . TYR A 1 71 ? -0.392 7.230 -6.840 1.00 85.06 71 TYR A N 1
ATOM 589 C CA . TYR A 1 71 ? -1.570 6.378 -7.010 1.00 85.06 71 TYR A CA 1
ATOM 590 C C . TYR A 1 71 ? -1.485 5.082 -6.198 1.00 85.06 71 TYR A C 1
ATOM 592 O O . TYR A 1 71 ? -2.460 4.723 -5.536 1.00 85.06 71 TYR A O 1
ATOM 600 N N . LEU A 1 72 ? -0.326 4.417 -6.167 1.00 83.12 72 LEU A N 1
ATOM 601 C CA . LEU A 1 72 ? -0.105 3.229 -5.334 1.00 83.12 72 LEU A CA 1
ATOM 602 C C . LEU A 1 72 ? -0.278 3.534 -3.840 1.00 83.12 72 LEU A C 1
ATOM 604 O O . LEU A 1 72 ? -0.941 2.782 -3.123 1.00 83.12 72 LEU A O 1
ATOM 608 N N . VAL A 1 73 ? 0.254 4.665 -3.370 1.00 81.38 73 VAL A N 1
ATOM 609 C CA . VAL A 1 73 ? 0.079 5.112 -1.980 1.00 81.38 73 VAL A CA 1
ATOM 610 C C . VAL A 1 73 ? -1.391 5.407 -1.679 1.00 81.38 73 VAL A C 1
ATOM 612 O O . VAL A 1 73 ? -1.893 5.013 -0.626 1.00 81.38 73 VAL A O 1
ATOM 615 N N . MET A 1 74 ? -2.119 6.042 -2.600 1.00 82.06 74 MET A N 1
ATOM 616 C CA . MET A 1 74 ? -3.555 6.279 -2.440 1.00 82.06 74 MET A CA 1
ATOM 617 C C . MET A 1 74 ? -4.367 4.981 -2.406 1.00 82.06 74 MET A C 1
ATOM 619 O O . MET A 1 74 ? -5.342 4.896 -1.653 1.00 82.06 74 MET A O 1
ATOM 623 N N . PHE A 1 75 ? -3.955 3.961 -3.160 1.00 82.19 75 PHE A N 1
ATOM 624 C CA . PHE A 1 75 ? -4.639 2.669 -3.232 1.00 82.19 75 PHE A CA 1
ATOM 625 C C . PHE A 1 75 ? -4.568 1.870 -1.922 1.00 82.19 75 PHE A C 1
ATOM 627 O O . PHE A 1 75 ? -5.448 1.059 -1.636 1.00 82.19 75 PHE A O 1
ATOM 634 N N . ARG A 1 76 ? -3.592 2.169 -1.056 1.00 80.31 76 ARG A N 1
ATOM 635 C CA . ARG A 1 76 ? -3.515 1.626 0.309 1.00 80.31 76 ARG A CA 1
ATOM 636 C C . ARG A 1 76 ? -4.814 1.838 1.096 1.00 80.31 76 ARG A C 1
ATOM 638 O O . ARG A 1 76 ? -5.283 0.931 1.776 1.00 80.31 76 ARG A O 1
ATOM 645 N N . TYR A 1 77 ? -5.405 3.033 1.023 1.00 79.06 77 TYR A N 1
ATOM 646 C CA . TYR A 1 77 ? -6.560 3.402 1.849 1.00 79.06 77 TYR A CA 1
ATOM 647 C C . TYR A 1 77 ? -7.832 2.580 1.581 1.00 79.06 77 TYR A C 1
ATOM 649 O O . TYR A 1 77 ? -8.452 2.155 2.558 1.00 79.06 77 TYR A O 1
ATOM 657 N N . PRO A 1 78 ? -8.273 2.364 0.324 1.00 82.38 78 PRO A N 1
ATOM 658 C CA . PRO A 1 78 ? -9.403 1.484 0.055 1.00 82.38 78 PRO A CA 1
ATOM 659 C C . PRO A 1 78 ? -9.097 0.033 0.433 1.00 82.38 78 PRO A C 1
ATOM 661 O O . PRO A 1 78 ? -9.952 -0.592 1.053 1.00 82.38 78 PRO A O 1
ATOM 664 N N . VAL A 1 79 ? -7.892 -0.484 0.157 1.00 81.19 79 VAL A N 1
ATOM 665 C CA . VAL A 1 79 ? -7.498 -1.855 0.544 1.00 81.19 79 VAL A CA 1
ATOM 666 C C . VAL A 1 79 ? -7.609 -2.052 2.057 1.00 81.19 79 VAL A C 1
ATOM 668 O O . VAL A 1 79 ? -8.201 -3.027 2.515 1.00 81.19 79 VAL A O 1
ATOM 671 N N . GLU A 1 80 ? -7.117 -1.091 2.837 1.00 79.31 80 GLU A N 1
ATOM 672 C CA . GLU A 1 80 ? -7.205 -1.111 4.298 1.00 79.31 80 GLU A CA 1
ATOM 673 C C . GLU A 1 80 ? -8.654 -1.015 4.805 1.00 79.31 80 GLU A C 1
ATOM 675 O O . GLU A 1 80 ? -9.040 -1.690 5.755 1.00 79.31 80 GLU A O 1
ATOM 680 N N . TYR A 1 81 ? -9.488 -0.200 4.157 1.00 80.00 81 TYR A N 1
ATOM 681 C CA . TYR A 1 81 ? -10.902 -0.082 4.511 1.00 80.00 81 TYR A CA 1
ATOM 682 C C . TYR A 1 81 ? -11.679 -1.374 4.225 1.00 80.00 81 TYR A C 1
ATOM 684 O O . TYR A 1 81 ? -12.463 -1.828 5.062 1.00 80.00 81 TYR A O 1
ATOM 692 N N . PHE A 1 82 ? -11.460 -1.984 3.057 1.00 81.12 82 PHE A N 1
ATOM 693 C CA . PHE A 1 82 ? -12.094 -3.250 2.700 1.00 81.12 82 PHE A CA 1
ATOM 694 C C . PHE A 1 82 ? -11.624 -4.389 3.601 1.00 81.12 82 PHE A C 1
ATOM 696 O O . PHE A 1 82 ? -12.462 -5.176 4.038 1.00 81.12 82 PHE A O 1
ATOM 703 N N . SER A 1 83 ? -10.331 -4.453 3.937 1.00 80.25 83 SER A N 1
ATOM 704 C CA . SER A 1 83 ? -9.814 -5.485 4.840 1.00 80.25 83 SER A CA 1
ATOM 705 C C . SER A 1 83 ? -10.392 -5.339 6.249 1.00 80.25 83 SER A C 1
ATOM 707 O O . SER A 1 83 ? -10.874 -6.322 6.808 1.00 80.25 83 SER A O 1
ATOM 709 N N . LEU A 1 84 ? -10.459 -4.119 6.793 1.00 80.94 84 LEU A N 1
ATOM 710 C CA . LEU A 1 84 ? -11.112 -3.856 8.079 1.00 80.94 84 LEU A CA 1
ATOM 711 C C . LEU A 1 84 ? -12.580 -4.278 8.069 1.00 80.94 84 LEU A C 1
ATOM 713 O O . LEU A 1 84 ? -13.018 -4.979 8.974 1.00 80.94 84 LEU A O 1
ATOM 717 N N . ARG A 1 85 ? -13.338 -3.895 7.036 1.00 79.75 85 ARG A N 1
ATOM 718 C CA . ARG A 1 85 ? -14.761 -4.243 6.924 1.00 79.75 85 ARG A CA 1
ATOM 719 C C . ARG A 1 85 ? -14.987 -5.744 6.736 1.00 79.75 85 ARG A C 1
ATOM 721 O O . ARG A 1 85 ? -16.004 -6.260 7.187 1.00 79.75 85 ARG A O 1
ATOM 728 N N . TYR A 1 86 ? -14.074 -6.431 6.054 1.00 83.81 86 TYR A N 1
ATOM 729 C CA . TYR A 1 86 ? -14.127 -7.879 5.891 1.00 83.81 86 TYR A CA 1
ATOM 730 C C . TYR A 1 86 ? -13.916 -8.581 7.234 1.00 83.81 86 TYR A C 1
ATOM 732 O O . TYR A 1 86 ? -14.787 -9.326 7.673 1.00 83.81 86 TYR A O 1
ATOM 740 N N . TYR A 1 87 ? -12.821 -8.293 7.941 1.00 80.00 87 TYR A N 1
ATOM 741 C CA . TYR A 1 87 ? -12.539 -8.945 9.224 1.00 80.00 87 TYR A CA 1
ATOM 742 C C . TYR A 1 87 ? -13.551 -8.582 10.315 1.00 80.00 87 TYR A C 1
ATOM 744 O O . TYR A 1 87 ? -13.906 -9.454 11.090 1.00 80.00 87 TYR A O 1
ATOM 752 N N . ASP A 1 88 ? -14.089 -7.361 10.316 1.00 78.62 88 ASP A N 1
ATOM 753 C CA . ASP A 1 88 ? -15.179 -6.942 11.215 1.00 78.62 88 ASP A CA 1
ATOM 754 C C . ASP A 1 88 ? -16.485 -7.731 10.995 1.00 78.62 88 ASP A C 1
ATOM 756 O O . ASP A 1 88 ? -17.275 -7.891 11.917 1.00 78.62 88 ASP A O 1
ATOM 760 N N . LYS A 1 89 ? -16.729 -8.247 9.782 1.00 78.62 89 LYS A N 1
ATOM 761 C CA . LYS A 1 89 ? -17.893 -9.106 9.492 1.00 78.62 89 LYS A CA 1
ATOM 762 C C . LYS A 1 89 ? -17.642 -10.594 9.722 1.00 78.62 89 LYS A C 1
ATOM 764 O O . LYS A 1 89 ? -18.602 -11.349 9.836 1.00 78.62 89 LYS A O 1
ATOM 769 N N . THR A 1 90 ? -16.384 -11.021 9.689 1.00 75.81 90 THR A N 1
ATOM 770 C CA . THR A 1 90 ? -16.023 -12.447 9.621 1.00 75.81 90 THR A CA 1
ATOM 771 C C . THR A 1 90 ? -15.513 -12.989 10.960 1.00 75.81 90 THR A C 1
ATOM 773 O O . THR A 1 90 ? -15.381 -14.201 11.106 1.00 75.81 90 THR A O 1
ATOM 776 N N . LEU A 1 91 ? -15.193 -12.115 11.920 1.00 65.06 91 LEU A N 1
ATOM 777 C CA . LEU A 1 91 ? -14.483 -12.427 13.166 1.00 65.06 91 LEU A CA 1
ATOM 778 C C . LEU A 1 91 ? -15.245 -11.883 14.379 1.00 65.06 91 LEU A C 1
ATOM 780 O O . LEU A 1 91 ? -15.252 -12.561 15.435 1.00 65.06 91 LEU A O 1
#